Protein AF-A0A528BBU9-F1 (afdb_monomer_lite)

Sequence (52 aa):
GWIDAANASQPFGRLLAADEVANLAVFLLSDASGPMTGALIDQEQWVVGANR

Structure (mmCIF, N/CA/C/O backbone):
data_AF-A0A528BBU9-F1
#
_entry.id   AF-A0A528BBU9-F1
#
loop_
_atom_site.group_PDB
_atom_site.id
_atom_site.type_symbol
_atom_site.label_atom_id
_atom_site.label_alt_id
_atom_site.label_comp_id
_atom_site.label_asym_id
_atom_site.label_entity_id
_atom_site.label_seq_id
_atom_site.pdbx_PDB_ins_code
_atom_site.Cartn_x
_atom_site.Cartn_y
_atom_site.Cartn_z
_atom_site.occupancy
_atom_site.B_iso_or_equiv
_atom_site.auth_seq_id
_atom_site.auth_comp_id
_atom_site.auth_asym_id
_atom_site.auth_atom_id
_atom_site.pdbx_PDB_model_num
ATOM 1 N N . GLY A 1 1 ? 5.714 -1.119 -23.993 1.00 93.06 1 GLY A N 1
ATOM 2 C CA . GLY A 1 1 ? 5.053 0.189 -23.773 1.00 93.06 1 GLY A CA 1
ATOM 3 C C . GLY A 1 1 ? 5.583 0.832 -22.503 1.00 93.06 1 GLY A C 1
ATOM 4 O O . GLY A 1 1 ? 6.542 0.316 -21.944 1.00 93.06 1 GLY A O 1
ATOM 5 N N . TRP A 1 2 ? 4.991 1.938 -22.038 1.00 95.81 2 TRP A N 1
ATOM 6 C CA . TRP A 1 2 ? 5.432 2.598 -20.793 1.00 95.81 2 TRP A CA 1
ATOM 7 C C . TRP A 1 2 ? 5.413 1.644 -19.589 1.00 95.81 2 TRP A C 1
ATOM 9 O O . TRP A 1 2 ? 6.383 1.585 -18.841 1.00 95.81 2 TRP A O 1
ATOM 19 N N . ILE A 1 3 ? 4.346 0.849 -19.456 1.00 95.25 3 ILE A N 1
ATOM 20 C CA . ILE A 1 3 ? 4.169 -0.055 -18.316 1.00 95.25 3 ILE A CA 1
ATOM 21 C C . ILE A 1 3 ? 5.275 -1.118 -18.225 1.00 95.25 3 ILE A C 1
ATOM 23 O O . ILE A 1 3 ? 5.800 -1.361 -17.144 1.00 95.25 3 ILE A O 1
ATOM 27 N N . ASP A 1 4 ? 5.696 -1.689 -19.357 1.00 96.69 4 ASP A N 1
ATOM 28 C CA . ASP A 1 4 ? 6.753 -2.711 -19.390 1.00 96.69 4 ASP A CA 1
ATOM 29 C C . ASP A 1 4 ? 8.103 -2.133 -18.955 1.00 96.69 4 ASP A C 1
ATOM 31 O O . ASP A 1 4 ? 8.830 -2.753 -18.182 1.00 96.69 4 ASP A O 1
ATOM 35 N N . ALA A 1 5 ? 8.418 -0.916 -19.412 1.00 96.69 5 ALA A N 1
ATOM 36 C CA . ALA A 1 5 ? 9.634 -0.216 -19.016 1.00 96.69 5 ALA A CA 1
ATOM 37 C C . ALA A 1 5 ? 9.612 0.145 -17.523 1.00 96.69 5 ALA A C 1
ATOM 39 O O . ALA A 1 5 ? 10.610 -0.037 -16.828 1.00 96.69 5 ALA A O 1
ATOM 40 N N . ALA A 1 6 ? 8.466 0.609 -17.016 1.00 95.25 6 ALA A N 1
ATOM 41 C CA . ALA A 1 6 ? 8.296 0.922 -15.604 1.00 95.25 6 ALA A CA 1
ATOM 42 C C . ALA A 1 6 ? 8.471 -0.328 -14.728 1.00 95.25 6 ALA A C 1
ATOM 44 O O . ALA A 1 6 ? 9.233 -0.276 -13.766 1.00 95.25 6 ALA A O 1
ATOM 45 N N . ASN A 1 7 ? 7.852 -1.453 -15.099 1.00 96.38 7 ASN A N 1
ATOM 46 C CA . ASN A 1 7 ? 7.995 -2.739 -14.413 1.00 96.38 7 ASN A CA 1
ATOM 47 C C . ASN A 1 7 ? 9.452 -3.212 -14.369 1.00 96.38 7 ASN A C 1
ATOM 49 O O . ASN A 1 7 ? 9.981 -3.466 -13.290 1.00 96.38 7 ASN A O 1
ATOM 53 N N . ALA A 1 8 ? 10.123 -3.252 -15.524 1.00 96.19 8 ALA A N 1
ATOM 54 C CA . ALA A 1 8 ? 11.519 -3.680 -15.623 1.00 96.19 8 ALA A CA 1
ATOM 55 C C . ALA A 1 8 ? 12.477 -2.790 -14.815 1.00 96.19 8 ALA A C 1
ATOM 57 O O . ALA A 1 8 ? 13.556 -3.227 -14.424 1.00 96.19 8 ALA A O 1
ATOM 58 N N . SER A 1 9 ? 12.084 -1.541 -14.563 1.00 93.69 9 SER A N 1
ATOM 59 C CA . SER A 1 9 ? 12.865 -0.597 -13.777 1.00 93.69 9 SER A CA 1
ATOM 60 C C . SER A 1 9 ? 12.676 -0.726 -12.266 1.00 93.69 9 SER A C 1
ATOM 62 O O . SER A 1 9 ? 13.304 0.049 -11.562 1.00 93.69 9 SER A O 1
ATOM 64 N N . GLN A 1 10 ? 11.817 -1.604 -11.741 1.00 94.31 10 GLN A N 1
ATOM 65 C CA . GLN A 1 10 ? 11.643 -1.765 -10.290 1.00 94.31 10 GLN A CA 1
ATOM 66 C C . GLN A 1 10 ? 12.484 -2.923 -9.738 1.00 94.31 10 GLN A C 1
ATOM 68 O O . GLN A 1 10 ? 12.707 -3.896 -10.458 1.00 94.31 10 GLN A O 1
ATOM 73 N N . PRO A 1 11 ? 12.888 -2.900 -8.453 1.00 93.12 11 PRO A N 1
ATOM 74 C CA . PRO A 1 11 ? 13.662 -3.985 -7.843 1.00 93.12 11 PRO A CA 1
ATOM 75 C C . PRO A 1 11 ? 12.931 -5.328 -7.843 1.00 93.12 11 PRO A C 1
ATOM 77 O O . PRO A 1 11 ? 13.561 -6.377 -7.945 1.00 93.12 11 PRO A O 1
ATOM 80 N N . PHE A 1 12 ? 11.598 -5.308 -7.793 1.00 93.50 12 PHE A N 1
ATOM 81 C CA . PHE A 1 12 ? 10.771 -6.515 -7.870 1.00 93.50 12 PHE A CA 1
ATOM 82 C C . PHE A 1 12 ? 10.540 -6.998 -9.311 1.00 93.50 12 PHE A C 1
ATOM 84 O O . PHE A 1 12 ? 9.847 -7.991 -9.522 1.00 93.50 12 PHE A O 1
ATOM 91 N N . GLY A 1 13 ? 11.070 -6.290 -10.316 1.00 95.38 13 GLY A N 1
ATOM 92 C CA . GLY A 1 13 ? 10.809 -6.551 -11.735 1.00 95.38 13 GLY A CA 1
ATOM 93 C C . GLY A 1 13 ? 9.375 -6.230 -12.172 1.00 95.38 13 GLY A C 1
ATOM 94 O O . GLY A 1 13 ? 8.978 -6.567 -13.288 1.00 95.38 13 GLY A O 1
ATOM 95 N N . ARG A 1 14 ? 8.590 -5.593 -11.298 1.00 96.12 14 ARG A N 1
ATOM 96 C CA . ARG A 1 14 ? 7.227 -5.119 -11.545 1.00 96.12 14 ARG A CA 1
ATOM 97 C C . ARG A 1 14 ? 6.887 -3.962 -10.616 1.00 96.12 14 ARG A C 1
ATOM 99 O O . ARG A 1 14 ? 7.499 -3.817 -9.567 1.00 96.12 14 ARG A O 1
ATOM 106 N N . LEU A 1 15 ? 5.890 -3.172 -10.982 1.00 95.69 15 LEU A N 1
ATOM 107 C CA . LEU A 1 15 ? 5.235 -2.241 -10.075 1.00 95.69 15 LEU A CA 1
ATOM 108 C C . LEU A 1 15 ? 4.369 -3.004 -9.068 1.00 95.69 15 LEU A C 1
ATOM 110 O O . LEU A 1 15 ? 3.846 -4.087 -9.366 1.00 95.69 15 LEU A O 1
ATOM 114 N N . LEU A 1 16 ? 4.188 -2.401 -7.894 1.00 95.38 16 LEU A N 1
ATOM 115 C CA . LEU A 1 16 ? 3.110 -2.793 -6.999 1.00 95.38 16 LEU A CA 1
ATOM 116 C C . LEU A 1 16 ? 1.769 -2.594 -7.713 1.00 95.38 16 LEU A C 1
ATOM 118 O O . LEU A 1 16 ? 1.550 -1.578 -8.382 1.00 95.38 16 LEU A O 1
ATOM 122 N N . ALA A 1 17 ? 0.878 -3.562 -7.570 1.00 94.75 17 ALA A N 1
ATOM 123 C CA . ALA A 1 17 ? -0.478 -3.473 -8.066 1.00 94.75 17 ALA A CA 1
ATOM 124 C C . ALA A 1 17 ? -1.391 -2.800 -7.024 1.00 94.75 17 ALA A C 1
ATOM 126 O O . ALA A 1 17 ? -1.105 -2.756 -5.826 1.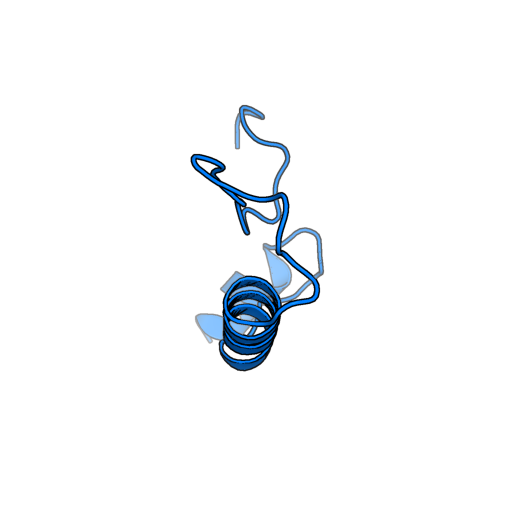00 94.75 17 ALA A O 1
ATOM 127 N N . ALA A 1 18 ? -2.494 -2.213 -7.493 1.00 95.81 18 ALA A N 1
ATOM 128 C CA . A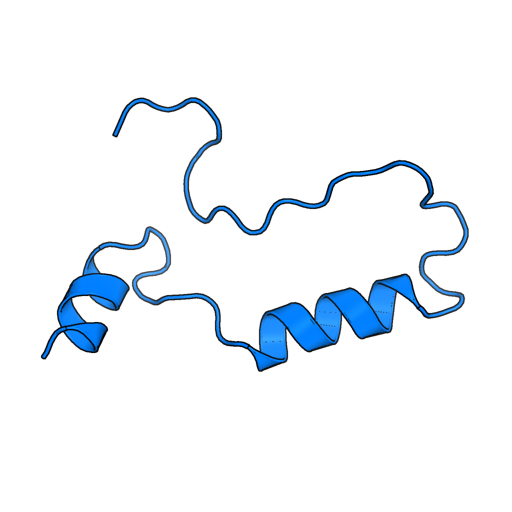LA A 1 18 ? -3.390 -1.435 -6.635 1.00 95.81 18 ALA A CA 1
ATOM 129 C C . ALA A 1 18 ? -4.098 -2.295 -5.571 1.00 95.81 18 ALA A C 1
ATOM 131 O O . ALA A 1 18 ? -4.383 -1.817 -4.474 1.00 95.81 18 ALA A O 1
ATOM 132 N N . ASP A 1 19 ? -4.366 -3.560 -5.883 1.00 97.88 19 ASP A N 1
ATOM 133 C CA . ASP A 1 19 ? -4.935 -4.549 -4.967 1.00 97.88 19 ASP A CA 1
ATOM 134 C C . ASP A 1 19 ? -3.984 -4.887 -3.810 1.00 97.88 19 ASP A C 1
ATOM 136 O O . ASP A 1 19 ? -4.430 -5.050 -2.676 1.00 97.88 19 ASP A O 1
ATOM 140 N N . GLU A 1 20 ? -2.675 -4.911 -4.051 1.00 96.31 20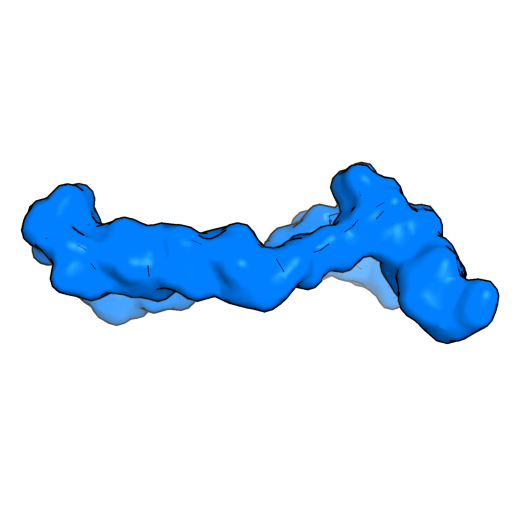 GLU A N 1
ATOM 141 C CA . GLU A 1 20 ? -1.667 -5.121 -3.006 1.00 96.31 20 GLU A CA 1
ATOM 142 C C . GLU A 1 20 ? -1.665 -3.975 -1.984 1.00 96.31 20 GLU A C 1
ATOM 144 O O . GLU A 1 20 ? -1.655 -4.222 -0.776 1.00 96.31 20 GLU A O 1
ATOM 149 N N . VAL A 1 21 ? -1.775 -2.725 -2.450 1.00 96.62 21 VAL A N 1
ATOM 150 C CA . VAL A 1 21 ? -1.928 -1.553 -1.567 1.00 96.62 21 VAL A CA 1
ATOM 151 C C . VAL A 1 21 ? -3.265 -1.603 -0.821 1.00 96.62 21 VAL A C 1
ATOM 153 O O . VAL A 1 21 ? -3.327 -1.298 0.372 1.00 96.62 21 VAL A O 1
ATOM 156 N N . ALA A 1 22 ? -4.341 -2.019 -1.494 1.00 98.00 22 ALA A N 1
ATOM 157 C CA . ALA A 1 22 ? -5.655 -2.154 -0.872 1.00 98.00 22 ALA A CA 1
ATOM 158 C C . ALA A 1 22 ? -5.655 -3.205 0.250 1.00 98.00 22 ALA A C 1
ATOM 160 O O . ALA A 1 22 ? -6.252 -2.973 1.299 1.00 98.00 22 ALA A O 1
ATOM 161 N N . ASN A 1 23 ? -4.939 -4.318 0.081 1.00 98.06 23 ASN A N 1
ATOM 162 C CA . ASN A 1 23 ? -4.807 -5.342 1.118 1.00 98.06 23 ASN A CA 1
ATOM 163 C C . ASN A 1 23 ? -4.106 -4.806 2.374 1.00 98.06 23 ASN A C 1
ATOM 165 O O . ASN A 1 23 ? -4.545 -5.099 3.487 1.00 98.06 23 ASN A O 1
ATOM 169 N N . LEU A 1 24 ? -3.068 -3.974 2.218 1.00 97.38 24 LEU A N 1
ATOM 170 C CA . LEU A 1 24 ? -2.447 -3.288 3.353 1.00 97.38 24 LEU A CA 1
ATOM 171 C C . LEU A 1 24 ? -3.439 -2.342 4.042 1.00 97.38 24 LEU A C 1
ATOM 173 O O . LEU A 1 24 ? -3.527 -2.338 5.267 1.00 97.38 24 LEU A O 1
ATOM 177 N N . ALA A 1 25 ? -4.216 -1.573 3.276 1.00 97.38 25 ALA A N 1
ATOM 178 C CA . ALA A 1 25 ? -5.238 -0.698 3.845 1.00 97.38 25 ALA A CA 1
ATOM 179 C C . ALA A 1 25 ? -6.286 -1.492 4.644 1.00 97.38 25 ALA A C 1
ATOM 181 O O . ALA A 1 25 ? -6.630 -1.105 5.758 1.00 97.38 25 ALA A O 1
ATOM 182 N N . VAL A 1 26 ? -6.746 -2.633 4.121 1.00 98.25 26 VAL A N 1
ATOM 183 C CA . VAL A 1 26 ? -7.675 -3.534 4.822 1.00 98.25 26 VAL A CA 1
ATOM 184 C C . VAL A 1 26 ? -7.061 -4.068 6.116 1.00 98.25 26 VAL A C 1
ATOM 186 O O . VAL A 1 26 ? -7.733 -4.061 7.145 1.00 98.25 26 VAL A O 1
ATOM 189 N N . PHE A 1 27 ? -5.790 -4.479 6.099 1.00 97.81 27 PHE A N 1
ATOM 190 C CA . PHE A 1 27 ? -5.085 -4.893 7.313 1.00 97.81 27 PHE A CA 1
ATOM 191 C C . PHE A 1 27 ? -5.054 -3.767 8.354 1.00 97.81 27 PHE A C 1
ATOM 193 O O . PHE A 1 27 ? -5.404 -3.996 9.511 1.00 97.81 27 PHE A O 1
ATOM 200 N N . LEU A 1 28 ? -4.703 -2.547 7.941 1.00 97.50 28 LEU A N 1
ATOM 201 C CA . LEU A 1 28 ? -4.619 -1.390 8.833 1.00 97.50 28 LEU A CA 1
ATOM 202 C C . LEU A 1 28 ? -5.975 -0.949 9.394 1.00 97.50 28 LEU A C 1
ATOM 204 O O . LEU A 1 28 ? -6.002 -0.375 10.476 1.00 97.50 28 LEU A O 1
ATOM 208 N N . LEU A 1 29 ? -7.077 -1.231 8.698 1.00 97.31 29 LEU A N 1
ATOM 209 C CA . LEU A 1 29 ? -8.445 -0.972 9.159 1.00 97.31 29 LEU A CA 1
ATOM 210 C C . LEU A 1 29 ? -9.016 -2.086 10.050 1.00 97.31 29 LEU A C 1
ATOM 212 O O . LEU A 1 29 ? -10.116 -1.935 10.578 1.00 97.31 29 LEU A O 1
ATOM 216 N N . SER A 1 30 ? -8.315 -3.211 10.181 1.00 98.38 30 SER A N 1
ATOM 217 C CA . SER A 1 30 ? -8.771 -4.362 10.960 1.00 98.38 30 SER A CA 1
ATOM 218 C C . SER A 1 30 ? -8.281 -4.314 12.406 1.00 98.38 30 SER A C 1
ATOM 220 O O . SER A 1 30 ? -7.303 -3.643 12.722 1.00 98.38 30 SER A O 1
ATOM 222 N N . ASP A 1 31 ? -8.877 -5.129 13.277 1.00 97.94 31 ASP A N 1
ATOM 223 C CA . ASP A 1 31 ? -8.417 -5.271 14.667 1.00 97.94 31 ASP A CA 1
ATOM 224 C C . ASP A 1 31 ? -6.974 -5.805 14.772 1.00 97.94 31 ASP A C 1
ATOM 226 O O . ASP A 1 31 ? -6.308 -5.629 15.794 1.00 97.94 31 ASP A O 1
ATOM 230 N N . ALA A 1 32 ? -6.457 -6.441 13.712 1.00 97.62 32 ALA A N 1
ATOM 231 C CA . ALA A 1 32 ? -5.111 -7.005 13.690 1.00 97.62 32 ALA A CA 1
ATOM 232 C C . ALA A 1 32 ? -4.005 -5.935 13.728 1.00 97.62 32 ALA A C 1
ATOM 234 O O . ALA A 1 32 ? -2.887 -6.234 14.150 1.00 97.62 32 ALA A O 1
ATOM 235 N N . SER A 1 33 ? -4.300 -4.696 13.327 1.00 97.31 33 SER A N 1
ATOM 236 C CA . SER A 1 33 ? -3.361 -3.573 13.380 1.00 97.31 33 SER A CA 1
ATOM 237 C C . SER A 1 33 ? -3.477 -2.747 14.665 1.00 97.31 33 SER A C 1
ATOM 239 O O . SER A 1 33 ? -2.825 -1.713 14.755 1.00 97.31 33 SER A O 1
ATOM 241 N N . GLY A 1 34 ? -4.257 -3.176 15.668 1.00 95.81 34 GLY A N 1
ATOM 242 C CA . GLY A 1 34 ? -4.669 -2.360 16.824 1.00 95.81 34 GLY A CA 1
ATOM 243 C C . GLY A 1 34 ? -3.601 -1.471 17.498 1.00 95.81 34 GLY A C 1
ATOM 244 O O . GLY A 1 34 ? -3.919 -0.341 17.864 1.00 95.81 34 GLY A O 1
ATOM 245 N N . PRO A 1 35 ? -2.337 -1.907 17.663 1.00 95.94 35 PRO A N 1
ATOM 246 C CA . PRO A 1 35 ? -1.280 -1.059 18.229 1.00 95.94 35 PRO A CA 1
ATOM 247 C C . PRO A 1 35 ? -0.721 0.027 17.288 1.00 95.94 35 PRO A C 1
ATOM 249 O O . PRO A 1 35 ? 0.051 0.878 17.730 1.00 95.94 35 PRO A O 1
ATOM 252 N N . MET A 1 36 ? -1.029 -0.014 15.992 1.00 95.88 36 MET A N 1
ATOM 253 C CA . MET A 1 36 ? -0.432 0.853 14.977 1.00 95.88 36 MET A CA 1
ATOM 254 C C . MET A 1 36 ? -1.153 2.200 14.907 1.00 95.88 36 MET A C 1
ATOM 256 O O . MET A 1 36 ? -2.307 2.294 14.504 1.00 95.88 36 MET A O 1
ATOM 260 N N . THR A 1 37 ? -0.445 3.274 15.248 1.00 96.25 37 THR A N 1
ATOM 261 C CA . THR A 1 37 ? -0.934 4.650 15.109 1.00 96.25 37 THR A CA 1
ATOM 262 C C . THR A 1 37 ? 0.226 5.608 14.857 1.00 96.25 37 THR A C 1
ATOM 264 O O . THR A 1 37 ? 1.350 5.355 15.290 1.00 96.25 37 THR A O 1
ATOM 267 N N . GLY A 1 38 ? -0.027 6.690 14.115 1.00 95.69 38 GLY A N 1
ATOM 268 C CA . GLY A 1 38 ? 0.981 7.711 13.796 1.00 95.69 38 GLY A CA 1
ATOM 269 C C . GLY A 1 38 ? 2.156 7.224 12.936 1.00 95.69 38 GLY A C 1
ATOM 270 O O . GLY A 1 38 ? 3.158 7.927 12.833 1.00 95.69 38 GLY A O 1
ATOM 271 N N . ALA A 1 39 ? 2.054 6.036 12.334 1.00 94.69 39 ALA A N 1
ATOM 272 C CA . ALA A 1 39 ? 3.103 5.440 11.515 1.00 94.69 39 ALA A CA 1
ATOM 273 C C . ALA A 1 39 ? 2.901 5.736 10.020 1.00 94.69 39 ALA A C 1
ATOM 275 O O . ALA A 1 39 ? 1.773 5.756 9.528 1.00 94.69 39 ALA A O 1
ATOM 276 N N . LEU A 1 40 ? 4.011 5.896 9.293 1.00 93.25 40 LEU A N 1
ATOM 277 C CA . LEU A 1 40 ? 4.049 5.914 7.832 1.00 93.25 40 LEU A CA 1
ATOM 278 C C . LEU A 1 40 ? 4.558 4.554 7.341 1.00 93.25 40 LEU A C 1
ATOM 280 O O . LEU A 1 40 ? 5.667 4.157 7.694 1.00 93.25 40 LEU A O 1
ATOM 284 N N . ILE A 1 41 ? 3.758 3.854 6.534 1.00 94.00 41 ILE A N 1
ATOM 285 C CA . ILE A 1 41 ? 4.169 2.604 5.883 1.00 94.00 41 ILE A CA 1
ATOM 286 C C . ILE A 1 41 ? 4.408 2.897 4.409 1.00 94.00 41 ILE A C 1
ATOM 288 O O . ILE A 1 41 ? 3.463 3.010 3.629 1.00 94.00 41 ILE A O 1
ATOM 292 N N . ASP A 1 42 ? 5.677 3.045 4.052 1.00 92.19 42 ASP A N 1
ATOM 293 C CA . ASP A 1 42 ? 6.088 3.335 2.685 1.00 92.19 42 ASP A CA 1
ATOM 294 C C . ASP A 1 42 ? 5.979 2.080 1.798 1.00 92.19 42 ASP A C 1
ATOM 296 O O . ASP A 1 42 ? 6.279 0.970 2.240 1.00 92.19 42 ASP A O 1
ATOM 300 N N . GLN A 1 43 ? 5.516 2.264 0.561 1.00 92.62 43 GLN A N 1
ATOM 301 C CA . GLN A 1 43 ? 5.488 1.243 -0.494 1.00 92.62 43 GLN A CA 1
ATOM 302 C C . GLN A 1 43 ? 6.555 1.509 -1.568 1.00 92.62 43 GLN A C 1
ATOM 304 O O . GLN A 1 43 ? 6.483 0.966 -2.673 1.00 92.62 43 GLN A O 1
ATOM 309 N N . GLU A 1 44 ? 7.538 2.356 -1.257 1.00 91.62 44 GLU A N 1
ATOM 310 C CA . GLU A 1 44 ? 8.754 2.515 -2.036 1.00 91.62 44 GLU A CA 1
ATOM 311 C C . GLU A 1 44 ? 9.439 1.153 -2.189 1.00 91.62 44 GLU A C 1
ATOM 313 O O . GLU A 1 44 ? 9.712 0.436 -1.225 1.00 91.62 44 GLU A O 1
ATOM 318 N N . GLN A 1 45 ? 9.675 0.776 -3.441 1.00 92.38 45 GLN A N 1
ATOM 319 C CA . GLN A 1 45 ? 10.306 -0.493 -3.786 1.00 92.38 45 GLN A CA 1
ATOM 320 C C . GLN A 1 45 ? 11.833 -0.380 -3.747 1.00 92.38 45 GLN A C 1
ATOM 322 O O . GLN A 1 45 ? 12.526 -1.395 -3.799 1.00 92.38 45 GLN A O 1
ATOM 327 N N . TRP A 1 46 ? 12.358 0.843 -3.649 1.00 91.62 46 TRP A N 1
ATOM 328 C CA . TRP A 1 46 ? 13.768 1.154 -3.461 1.00 91.62 46 TRP A CA 1
ATOM 329 C C . TRP A 1 46 ? 14.145 1.336 -1.992 1.00 91.62 46 TRP A C 1
ATOM 331 O O . TRP A 1 46 ? 13.322 1.539 -1.105 1.00 91.62 46 TRP A O 1
ATOM 341 N N . VAL A 1 47 ? 15.449 1.297 -1.731 1.00 89.38 47 VAL A N 1
ATOM 342 C CA . VAL A 1 47 ? 15.969 1.692 -0.423 1.00 89.38 47 VAL A CA 1
ATOM 343 C C . VAL A 1 47 ? 15.750 3.194 -0.259 1.00 89.38 47 VAL A C 1
ATOM 345 O O . VAL A 1 47 ? 16.304 3.992 -1.016 1.00 89.38 47 VAL A O 1
ATOM 348 N N . VAL A 1 48 ? 14.958 3.578 0.741 1.00 87.94 48 VAL A N 1
ATOM 349 C CA . VAL A 1 48 ? 14.694 4.985 1.062 1.00 87.94 48 VAL A CA 1
ATOM 350 C C . VAL A 1 48 ? 16.016 5.723 1.287 1.00 87.94 48 VAL A C 1
ATOM 352 O O . VAL A 1 48 ? 16.854 5.301 2.083 1.00 87.94 48 VAL A O 1
ATOM 355 N N . GLY A 1 49 ? 16.209 6.830 0.569 1.00 86.19 49 GLY A N 1
ATOM 356 C CA . GLY A 1 49 ? 17.423 7.645 0.649 1.00 86.19 49 GLY A CA 1
ATOM 357 C C . GLY A 1 49 ? 18.616 7.121 -0.158 1.00 86.19 49 GLY A C 1
ATOM 358 O O . GLY A 1 49 ? 19.668 7.761 -0.150 1.00 86.19 49 GLY A O 1
ATOM 359 N N . ALA A 1 50 ? 18.486 6.006 -0.882 1.00 84.88 50 ALA A N 1
ATOM 360 C CA . ALA A 1 50 ? 19.476 5.635 -1.884 1.00 84.88 50 ALA A CA 1
ATOM 361 C C . ALA A 1 50 ? 19.339 6.562 -3.101 1.00 84.88 50 ALA A C 1
ATOM 363 O O . ALA A 1 50 ? 18.261 6.676 -3.682 1.00 84.88 50 ALA A O 1
ATOM 364 N N . ASN A 1 51 ? 20.431 7.231 -3.485 1.00 66.69 51 ASN A N 1
ATOM 365 C CA . ASN A 1 51 ? 20.449 8.042 -4.701 1.00 66.69 51 ASN A CA 1
ATOM 366 C C . ASN A 1 51 ? 20.235 7.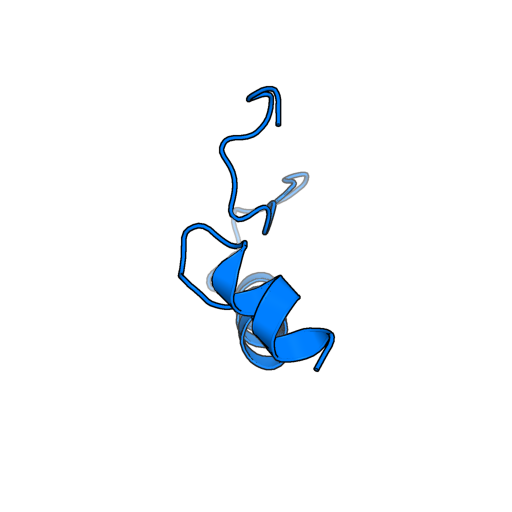137 -5.916 1.00 66.69 51 ASN A C 1
ATOM 368 O O . ASN A 1 51 ? 21.048 6.247 -6.182 1.00 66.69 51 ASN A O 1
ATOM 372 N N . ARG A 1 52 ? 19.147 7.402 -6.633 1.00 61.16 52 ARG A N 1
ATOM 373 C CA . ARG A 1 52 ? 18.843 6.843 -7.943 1.00 61.16 52 ARG A CA 1
ATOM 374 C C . ARG A 1 52 ? 19.137 7.871 -9.025 1.00 61.16 52 ARG A C 1
ATOM 376 O O . ARG A 1 52 ? 18.823 9.059 -8.792 1.00 61.16 52 ARG A O 1
#

Secondary structure (DSSP, 8-state):
-HHHHHHHTSTTSSPPPHHHHHHHHHHHTSGGGTT--S------SSPTT---

Radius of gyration: 14.16 Å; chains: 1; bounding box: 29×15×42 Å

Foldseek 3Di:
DVQQVVLCPFPVSHDDDPVNVVVVVVCCVDCVVVVDDPDDDDPRRDDPPPDD

pLDDT: mean 93.75, std 6.66, range [61.16, 98.38]

=== Feature glossary ===
Legend for the data blocks above and below:

— What the protein is —

The amino-acid sequence is the protein's primary structure: the l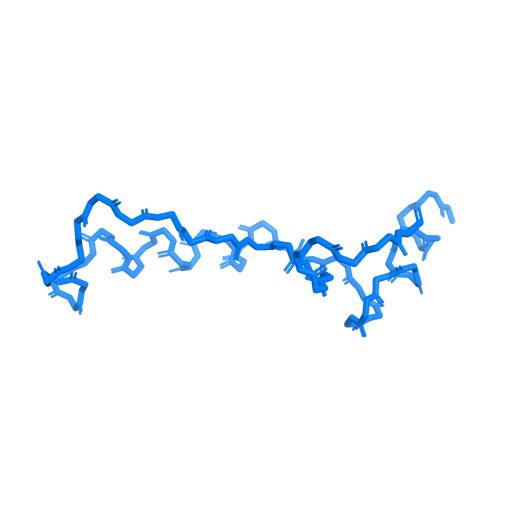inear order of residues from the N-terminus to the C-terminus, written in one-letter code. Everything else here — the 3D coordinates, the secondary structure, the domain annotations — is ultimately a consequence of this string.

Database cross-references. InterPro integrates a dozen domain/family signature databases into unified entries with residue-range hits. GO terms attach function/process/location labels with evidence codes. CATH codes position the fold in a four-level structural taxonomy. Organism is the NCBI-taxonomy species name.

— Where its atoms are —

The mmCIF block holds the 3D Cartesian coordinates of each backbone atom (N, Cα, C, O) in ångströms. mmCIF is the PDB's canonical archive format — a tagged-loop text representation of the atomic model.

The six renders are orthographic views along the three Cartesian axes in both directions. Representation (cartoon, sticks, or surface) and color scheme (sequence-rainbow or by-chain) vary across proteins so the training set covers all the common visualization conventions.

— Local backbone conformation —

Secondary structur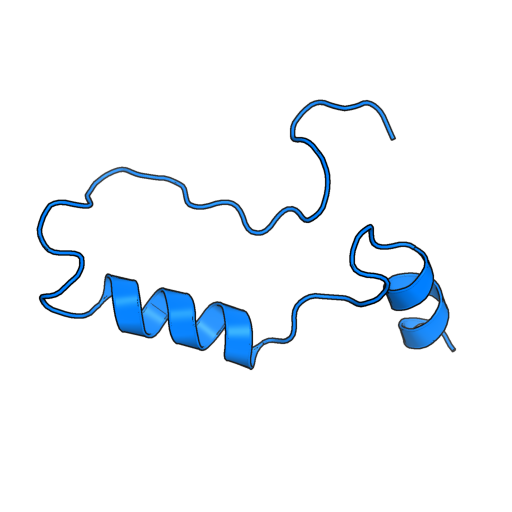e is the local, repeating backbone conformation. DSSP classifies it into eight states by reading the hydrogen-bond network: three helix types (H, G, I), two β types (E, B), two non-regular types (T, S), and unstructured coil (-).

SS3 is a coarse helix/strand/coil call (letters a/b/c) made by the P-SEA algorithm from inter-Cα distances and dihedrals. It is less detailed than DSSP but needs only Cα positions.

Backbone dihedral angles. Every residue except chain termini has a φ (preceding-C → N → Cα → C) and a ψ (N → Cα → C → next-N). They are reported in degrees following the IUPAC sign convention. Secondary structure is essentially a statement about which (φ, ψ) basin each residue occupies.

— Global shape and packing —

The geometric summary reports three shape descriptors. Rg (radius of gyration) measures how spread out the Cα atoms are about their centre of mass; compact globular proteins have small Rg, elongated or unfolded ones large. Cα contacts (<8 Å, |i−j|>4) count long-range residue pairs in spatial proximity — high for tightly packed folds, near zero for rods or random coil. The bounding-box extents give the protein's footprint along x, y, z in Å.

Solvent accessibility: the surface area of each residue that a 1.4 Å water probe can touch, in Å². When only backbone atoms are present the absolute values are lower than full-atom SASA (side chains contribute most of the area) and are flagged as backbone-only.

Plot images: a contact map (which residues are close in 3D, as an N×N binary image), a Ramachandran scatter (backbone torsion angles, revealing secondary-structure composition at a glance), and — for AlphaFold structures — a PAE heatmap (pairwise prediction confidence).

— Structural neighborhood —

Foldseek's 3Di representation compresses backbone geometry into a per-residue letter drawn from a learned twenty-state alphabet. It captures the tertiary interaction pattern around each residue — which residues are packed against it in space, regardless of where they are in sequence.

Structural nearest neighbors (via Foldseek easy-search vs the PDB). Reported per hit: target PDB id, E-value, and alignment TM-score. A TM-score above ~0.5 is the conventional threshold for 'same fold'.

— Confidence and disorder —

pLDDT (predicted Local Distance Difference Test) is AlphaFold's per-residue confidence score, ranging from 0 to 100. Values above 90 indicate high confidence (typically well-packed cores); 70–90 is confident; 50–70 low confidence; below 50 usually means the region is disordered or the prediction is unreliable there. AlphaFold stores pLDDT in the mmCIF B-factor column.

For experimental (PDB) structures, the B-factor (temperature factor) quantifies the positional spread of each atom in the crystal — a combination of thermal vibration and static disorder — in units of Å². High B-factors mark flexible loops or poorly resolved regions; low B-factors mark the rigid, well-ordered core.

Predicted Aligned Error (PAE) is an AlphaFold confidence matrix: entry (i, j) is the expected error in the position of residue j, in ångströms, when the prediction is superimposed on the true structure at residue i. Low PAE within a block of residues means that block is internally rigid and well-predicted; high PAE between two blocks means their relative placement is uncertain even if each block individually is confident.